Protein AF-A0A9E8ATL9-F1 (afdb_monomer_lite)

Foldseek 3Di:
DVLVVLVVVLVVLLVQLCVLLCLCVPPDDPQPLSSLLSNLLSLLSVQLSVQLVVVCVVVVPPPCSLLACLVSLLVSLLVSLVVQLCCLCPVQNPPRRHLSNSVNSLNSSLVNSLVSSVVSCPPDDPVVSVVSNCVSNVSSVVSSVVSNVVNVVD

pLDDT: mean 70.89, std 10.45, range [42.88, 86.19]

Radius of gyration: 16.03 Å; chains: 1; bounding box: 47×29×42 Å

Secondary structure (DSSP, 8-state):
-HHHHHHHHHHHHHHHHHHHHHHHHHH--TT-HHHHHHHHHHHHHHHHHHHHHHHHHHHT-TTGGGGS-HHHHHHHHHHHHHHHHHHIIIII-TTT--HHHHHHHHHHHHHHHHHHHHHH-TTS-HHHHHHHHHHHHHHHHHHHHHHHHHHHH-

Structure (mmCIF, N/CA/C/O backbone):
data_AF-A0A9E8ATL9-F1
#
_entry.id   AF-A0A9E8ATL9-F1
#
loop_
_atom_site.group_PDB
_atom_site.id
_atom_site.type_symbol
_atom_site.label_atom_id
_atom_site.label_alt_id
_atom_site.label_comp_id
_atom_site.label_asym_id
_atom_site.label_entity_id
_atom_site.label_seq_id
_atom_site.pdbx_PDB_ins_code
_atom_site.Cartn_x
_atom_site.Cartn_y
_atom_site.Cartn_z
_atom_site.occupancy
_atom_site.B_iso_or_equiv
_atom_site.auth_seq_id
_atom_site.auth_comp_id
_atom_site.auth_asym_id
_atom_site.auth_atom_id
_atom_site.pdbx_PDB_model_num
ATOM 1 N N . MET A 1 1 ? -25.413 -10.626 12.886 1.00 44.03 1 MET A N 1
ATOM 2 C CA . MET A 1 1 ? -25.660 -9.828 11.657 1.00 44.03 1 MET A CA 1
ATOM 3 C C . MET A 1 1 ? -24.461 -8.954 11.283 1.00 44.03 1 MET A C 1
ATOM 5 O O . MET A 1 1 ? -24.087 -8.972 10.119 1.00 44.03 1 MET A O 1
ATOM 9 N N . CYS A 1 2 ? -23.816 -8.264 12.237 1.00 44.78 2 CYS A N 1
ATOM 10 C CA . CYS A 1 2 ? -22.590 -7.482 11.987 1.00 44.78 2 CYS A CA 1
ATOM 11 C C . CYS A 1 2 ? -21.411 -8.333 11.476 1.00 44.78 2 CYS A C 1
ATOM 13 O O . CYS A 1 2 ? -20.817 -7.986 10.465 1.00 44.78 2 CYS A O 1
ATOM 15 N N . GLU A 1 3 ? -21.161 -9.505 12.069 1.00 44.75 3 GLU A N 1
ATOM 16 C CA . GLU A 1 3 ? -20.046 -10.383 11.659 1.00 44.75 3 GLU A CA 1
ATOM 17 C C . GLU A 1 3 ? -20.154 -10.865 10.201 1.00 44.75 3 GLU A C 1
ATOM 19 O O . GLU A 1 3 ? -19.166 -10.957 9.481 1.00 44.75 3 GLU A O 1
ATOM 24 N N . PHE A 1 4 ? -21.378 -11.110 9.725 1.00 42.88 4 PHE A N 1
ATOM 25 C CA . PHE A 1 4 ? -21.636 -11.551 8.350 1.00 42.88 4 PHE A CA 1
ATOM 26 C C . PHE A 1 4 ? -21.375 -10.439 7.319 1.00 42.88 4 PHE A C 1
ATOM 28 O O . PHE A 1 4 ? -21.018 -10.717 6.174 1.00 42.88 4 PHE A O 1
ATOM 35 N N . LEU A 1 5 ? -21.562 -9.176 7.716 1.00 51.31 5 LEU A N 1
ATOM 36 C CA . LEU A 1 5 ? -21.250 -8.006 6.892 1.00 51.31 5 LEU A CA 1
ATOM 37 C C . LEU A 1 5 ? -19.738 -7.757 6.833 1.00 51.31 5 LEU A C 1
ATOM 39 O O . LEU A 1 5 ? -19.230 -7.411 5.767 1.00 51.31 5 LEU A O 1
ATOM 43 N N . ASP A 1 6 ? -19.023 -7.994 7.932 1.00 59.06 6 ASP A N 1
ATOM 44 C CA . ASP A 1 6 ? -17.567 -7.838 7.997 1.00 59.06 6 ASP A CA 1
ATOM 45 C C . ASP A 1 6 ? -16.837 -8.888 7.143 1.00 59.06 6 ASP A C 1
ATOM 47 O O . ASP A 1 6 ? -15.929 -8.543 6.387 1.00 59.06 6 ASP A O 1
ATOM 51 N N . VAL A 1 7 ? -17.301 -10.144 7.142 1.00 57.75 7 VAL A N 1
ATOM 52 C CA . VAL A 1 7 ? -16.749 -11.202 6.271 1.00 57.75 7 VAL A CA 1
ATOM 53 C C . VAL A 1 7 ? -16.978 -10.896 4.786 1.00 57.75 7 VAL A C 1
ATOM 55 O O . VAL A 1 7 ? -16.068 -11.050 3.975 1.00 57.75 7 VAL A O 1
ATOM 58 N N . ARG A 1 8 ? -18.166 -10.407 4.400 1.00 61.50 8 ARG A N 1
ATOM 59 C CA . ARG A 1 8 ? -18.450 -10.023 3.001 1.00 61.50 8 ARG A CA 1
ATOM 60 C C . ARG A 1 8 ? -17.572 -8.868 2.526 1.00 61.50 8 ARG A C 1
ATOM 62 O O . ARG A 1 8 ? -17.129 -8.877 1.381 1.00 61.50 8 ARG A O 1
ATOM 69 N N . ARG A 1 9 ? -17.306 -7.893 3.400 1.00 63.88 9 ARG A N 1
ATOM 70 C CA . ARG A 1 9 ? -16.382 -6.785 3.122 1.00 63.88 9 ARG A CA 1
ATOM 71 C C . ARG A 1 9 ? -14.955 -7.287 2.945 1.00 63.88 9 ARG A C 1
ATOM 73 O O . ARG A 1 9 ? -14.314 -6.893 1.980 1.00 63.88 9 ARG A O 1
ATOM 80 N N . LEU A 1 10 ? -14.498 -8.197 3.806 1.00 63.41 10 LEU A N 1
ATOM 81 C CA . LEU A 1 10 ? -13.181 -8.823 3.682 1.00 63.41 10 LEU A CA 1
ATOM 82 C C . LEU A 1 10 ? -13.026 -9.547 2.338 1.00 63.41 10 LEU A C 1
ATOM 84 O O . LEU A 1 10 ? -12.043 -9.332 1.639 1.00 63.41 10 LEU A O 1
ATOM 88 N N . VAL A 1 11 ? -14.015 -10.358 1.948 1.00 66.81 11 VAL A N 1
ATOM 89 C CA . VAL A 1 11 ? -14.001 -11.088 0.669 1.00 66.81 11 VAL A CA 1
ATOM 90 C C . VAL A 1 11 ? -14.003 -10.124 -0.517 1.00 66.81 11 VAL A C 1
ATOM 92 O O . VAL A 1 11 ? -13.209 -10.299 -1.435 1.00 66.81 11 VAL A O 1
ATOM 95 N N . ALA A 1 12 ? -14.841 -9.085 -0.498 1.00 64.94 12 ALA A N 1
ATOM 96 C CA . ALA A 1 12 ? -14.873 -8.081 -1.561 1.00 64.94 12 ALA A CA 1
ATOM 97 C C . ALA A 1 12 ? -13.535 -7.338 -1.692 1.00 64.94 12 ALA A C 1
ATOM 99 O O . ALA A 1 12 ? -13.052 -7.149 -2.807 1.00 64.94 12 ALA A O 1
ATOM 100 N N . VAL A 1 13 ? -12.911 -6.977 -0.564 1.00 66.38 13 VAL A N 1
ATOM 101 C CA . VAL A 1 13 ? -11.570 -6.383 -0.539 1.00 66.38 13 VAL A CA 1
ATOM 102 C C . VAL A 1 13 ? -10.551 -7.351 -1.126 1.00 66.38 13 VAL A C 1
ATOM 104 O O . VAL A 1 13 ? -9.786 -6.943 -1.985 1.00 66.38 13 VAL A O 1
ATOM 107 N N . PHE A 1 14 ? -10.572 -8.629 -0.747 1.00 67.19 14 PHE A N 1
ATOM 108 C CA . PHE A 1 14 ? -9.629 -9.625 -1.259 1.00 67.19 14 PHE A CA 1
ATOM 109 C C . PHE A 1 14 ? -9.778 -9.861 -2.768 1.00 67.19 14 PHE A C 1
ATOM 111 O O . PHE A 1 14 ? -8.783 -9.989 -3.478 1.00 67.19 14 PHE A O 1
ATOM 118 N N . VAL A 1 15 ? -11.014 -9.881 -3.273 1.00 69.56 15 VAL A N 1
ATOM 119 C CA . VAL A 1 15 ? -11.306 -10.006 -4.708 1.00 69.56 15 VAL A CA 1
ATOM 120 C C . VAL A 1 15 ? -10.818 -8.772 -5.465 1.00 69.56 15 VAL A C 1
ATOM 122 O O . VAL A 1 15 ? -10.080 -8.920 -6.433 1.00 69.56 15 VAL A O 1
ATOM 125 N N . LEU A 1 16 ? -11.155 -7.563 -5.002 1.00 66.62 16 LEU A N 1
ATOM 126 C CA . LEU A 1 16 ? -10.660 -6.311 -5.591 1.00 66.62 16 LEU A CA 1
ATOM 127 C C . LEU A 1 16 ? -9.131 -6.243 -5.566 1.00 66.62 16 LEU A C 1
ATOM 129 O O . LEU A 1 16 ? -8.513 -5.834 -6.544 1.00 66.62 16 LEU A O 1
ATOM 133 N N . ALA A 1 17 ? -8.529 -6.699 -4.472 1.00 68.00 17 ALA A N 1
ATOM 134 C CA . ALA A 1 17 ? -7.091 -6.732 -4.286 1.00 68.00 17 ALA A CA 1
ATOM 135 C C . ALA A 1 17 ? -6.404 -7.701 -5.257 1.00 68.00 17 ALA A C 1
ATOM 137 O O . ALA A 1 17 ? -5.400 -7.352 -5.870 1.00 68.00 17 ALA A O 1
ATOM 138 N N . SER A 1 18 ? -6.989 -8.885 -5.451 1.00 66.69 18 SER A N 1
ATOM 139 C CA . SER A 1 18 ? -6.495 -9.903 -6.386 1.00 66.69 18 SER A CA 1
ATOM 140 C C . SER A 1 18 ? -6.658 -9.469 -7.843 1.00 66.69 18 SER A C 1
ATOM 142 O O . SER A 1 18 ? -5.770 -9.710 -8.653 1.00 66.69 18 SER A O 1
ATOM 144 N N . VAL A 1 19 ? -7.765 -8.797 -8.178 1.00 69.69 19 VAL A N 1
ATOM 145 C CA . VAL A 1 19 ? -7.997 -8.231 -9.516 1.00 69.69 19 VAL A CA 1
ATOM 146 C C . VAL A 1 19 ? -7.024 -7.084 -9.794 1.00 69.69 19 VAL A C 1
ATOM 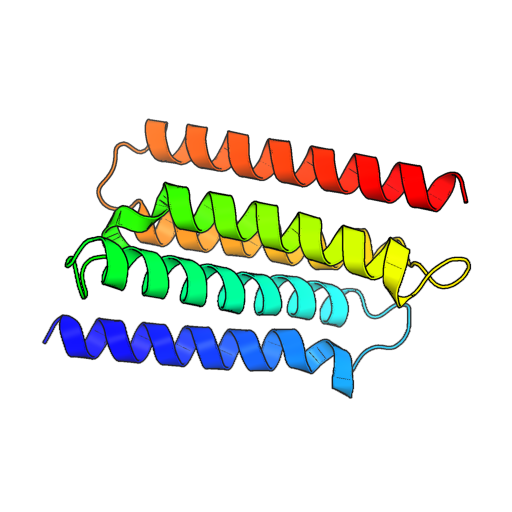148 O O . VAL A 1 19 ? -6.420 -7.056 -10.861 1.00 69.69 19 VAL A O 1
ATOM 151 N N . GLY A 1 20 ? -6.825 -6.176 -8.834 1.00 64.25 20 GLY A N 1
ATOM 152 C CA . GLY A 1 20 ? -5.872 -5.073 -8.956 1.00 64.25 20 GLY A CA 1
ATOM 153 C C . GLY A 1 20 ? -4.432 -5.565 -9.103 1.00 64.25 20 GLY A C 1
ATOM 154 O O . GLY A 1 20 ? -3.762 -5.206 -10.064 1.00 64.25 20 GLY A O 1
ATOM 155 N N . ALA A 1 21 ? -3.985 -6.466 -8.222 1.00 62.84 21 ALA A N 1
ATOM 156 C CA . ALA A 1 21 ? -2.660 -7.084 -8.310 1.00 62.84 21 ALA A CA 1
ATOM 157 C C . ALA A 1 21 ? -2.484 -7.908 -9.601 1.00 62.84 21 ALA A C 1
ATOM 159 O O . ALA A 1 21 ? -1.421 -7.892 -10.216 1.00 62.84 21 ALA A O 1
ATOM 160 N N . GLY A 1 22 ? -3.539 -8.599 -10.042 1.00 62.88 22 GLY A N 1
ATOM 161 C CA . GLY A 1 22 ? -3.551 -9.382 -11.276 1.00 62.88 22 GLY A CA 1
ATOM 162 C C . GLY A 1 22 ? -3.540 -8.541 -12.555 1.00 62.88 22 GLY A C 1
ATOM 163 O O . GLY A 1 22 ? -3.096 -9.042 -13.586 1.00 62.88 22 GLY A O 1
ATOM 164 N N . ALA A 1 23 ? -3.960 -7.271 -12.511 1.00 62.69 23 ALA A N 1
ATOM 165 C CA . ALA A 1 23 ? -3.945 -6.377 -13.673 1.00 62.69 23 ALA A CA 1
ATOM 166 C C . ALA A 1 23 ? -2.533 -6.228 -14.270 1.00 62.69 23 ALA A C 1
ATOM 168 O O . ALA A 1 23 ? -2.382 -6.152 -15.488 1.00 62.69 23 ALA A O 1
ATOM 169 N N . TYR A 1 24 ? -1.496 -6.299 -13.430 1.00 61.69 24 TYR A N 1
ATOM 170 C CA . TYR A 1 24 ? -0.101 -6.295 -13.869 1.00 61.69 24 TYR A CA 1
ATOM 171 C C . TYR A 1 24 ? 0.264 -7.514 -14.733 1.00 61.69 24 TYR A C 1
ATOM 173 O O . TYR A 1 24 ? 0.974 -7.376 -15.727 1.00 61.69 24 TYR A O 1
ATOM 181 N N . LEU A 1 25 ? -0.255 -8.702 -14.400 1.00 62.88 25 LEU A N 1
ATOM 182 C CA . LEU A 1 25 ? 0.095 -9.963 -15.069 1.00 62.88 25 LEU A CA 1
ATOM 183 C C . LEU A 1 25 ? -0.532 -10.108 -16.462 1.00 62.88 25 LEU A C 1
ATOM 185 O O . LEU A 1 25 ? 0.002 -10.836 -17.294 1.00 62.88 25 LEU A O 1
ATOM 189 N N . PHE A 1 26 ? -1.664 -9.443 -16.710 1.00 59.69 26 PHE A N 1
ATOM 190 C CA . PHE A 1 26 ? -2.439 -9.609 -17.946 1.00 59.69 26 PHE A CA 1
ATOM 191 C C . PHE A 1 26 ? -2.519 -8.345 -18.812 1.00 59.69 26 PHE A C 1
ATOM 193 O O . PHE A 1 26 ? -2.968 -8.440 -19.953 1.00 59.69 26 PHE A O 1
ATOM 200 N N . GLY A 1 27 ? -2.102 -7.182 -18.295 1.00 53.41 27 GLY A N 1
ATOM 201 C CA . GLY A 1 27 ? -2.231 -5.892 -18.982 1.00 53.41 27 GLY A CA 1
ATOM 202 C C . GLY A 1 27 ? -0.961 -5.043 -19.072 1.00 53.41 27 GLY A C 1
ATOM 203 O O . GLY A 1 27 ? -0.978 -4.054 -19.799 1.00 53.41 27 GLY A O 1
ATOM 204 N N . SER A 1 28 ? 0.141 -5.383 -1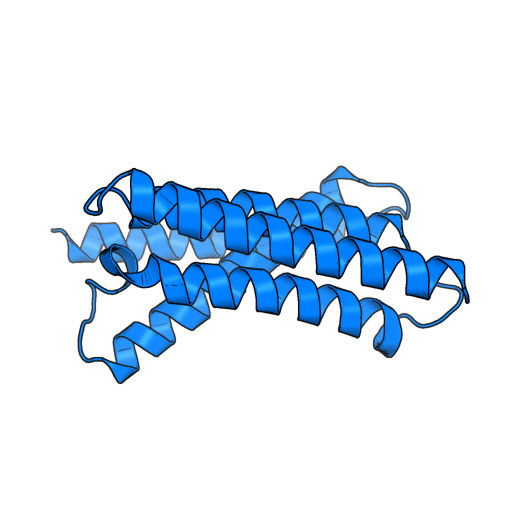8.389 1.00 52.94 28 SER A N 1
ATOM 205 C CA . SER A 1 28 ? 1.291 -4.469 -18.336 1.00 52.94 28 SER A CA 1
ATOM 206 C C . SER A 1 28 ? 2.118 -4.481 -19.631 1.00 52.94 28 SER A C 1
ATOM 208 O O . SER A 1 28 ? 2.967 -5.332 -19.892 1.00 52.94 28 SER A O 1
ATOM 210 N N . VAL A 1 29 ? 1.874 -3.477 -20.470 1.00 62.97 29 VAL A N 1
ATOM 211 C CA . VAL A 1 29 ? 2.926 -2.900 -21.312 1.00 62.97 29 VAL A CA 1
ATOM 212 C C . VAL A 1 29 ? 3.670 -1.889 -20.440 1.00 62.97 29 VAL A C 1
ATOM 214 O O . VAL A 1 29 ? 3.055 -1.262 -19.586 1.00 62.97 29 VAL A O 1
ATOM 217 N N . ARG A 1 30 ? 4.967 -1.680 -20.687 1.00 58.25 30 ARG A N 1
ATOM 218 C CA . ARG A 1 30 ? 5.881 -0.796 -19.927 1.00 58.25 30 ARG A CA 1
ATOM 219 C C . ARG A 1 30 ? 5.396 0.654 -19.675 1.00 58.25 30 ARG A C 1
ATOM 221 O O . ARG A 1 30 ? 6.046 1.397 -18.963 1.00 58.25 30 ARG A O 1
ATOM 228 N N . PHE A 1 31 ? 4.289 1.081 -20.286 1.00 59.03 31 PHE A N 1
ATOM 229 C CA . PHE A 1 31 ? 3.696 2.417 -20.135 1.00 59.03 31 PHE A CA 1
ATOM 230 C C . PHE A 1 31 ? 2.214 2.382 -19.730 1.00 59.03 31 PHE A C 1
ATOM 232 O O . PHE A 1 31 ? 1.512 3.384 -19.877 1.00 59.03 31 PHE A O 1
ATOM 239 N N . ASP A 1 32 ? 1.697 1.249 -19.248 1.00 72.25 32 ASP A N 1
ATOM 240 C CA . ASP A 1 32 ? 0.311 1.170 -18.788 1.00 72.25 32 ASP A CA 1
ATOM 241 C C . ASP A 1 32 ? 0.179 1.675 -17.345 1.00 72.25 32 ASP A C 1
ATOM 243 O O . ASP A 1 32 ? 0.057 0.921 -16.377 1.00 72.25 32 ASP A O 1
ATOM 247 N N . TYR A 1 33 ? 0.165 3.002 -17.218 1.00 77.62 33 TYR A N 1
ATOM 248 C CA . TYR A 1 33 ? -0.028 3.741 -15.969 1.00 77.62 33 TYR A CA 1
ATOM 249 C C . TYR A 1 33 ? -1.202 3.225 -15.124 1.00 77.62 33 TYR A C 1
ATOM 251 O O . TYR A 1 33 ? -1.145 3.245 -13.892 1.00 77.62 33 TYR A O 1
ATOM 259 N N . SER A 1 34 ? -2.270 2.761 -15.780 1.00 78.25 34 SER A N 1
ATOM 260 C CA . SER A 1 34 ? -3.474 2.281 -15.108 1.00 78.25 34 SER A CA 1
ATOM 261 C C . SER A 1 34 ? -3.272 0.897 -14.493 1.00 78.25 34 SER A C 1
ATOM 263 O O . SER A 1 34 ? -3.694 0.669 -13.357 1.00 78.25 34 SER A O 1
ATOM 265 N N . ALA A 1 35 ? -2.556 0.007 -15.183 1.00 77.31 35 ALA A N 1
ATOM 266 C CA . ALA A 1 35 ? -2.209 -1.313 -14.672 1.00 77.31 35 ALA A CA 1
ATOM 267 C C . ALA A 1 35 ? -1.266 -1.217 -13.463 1.00 77.31 3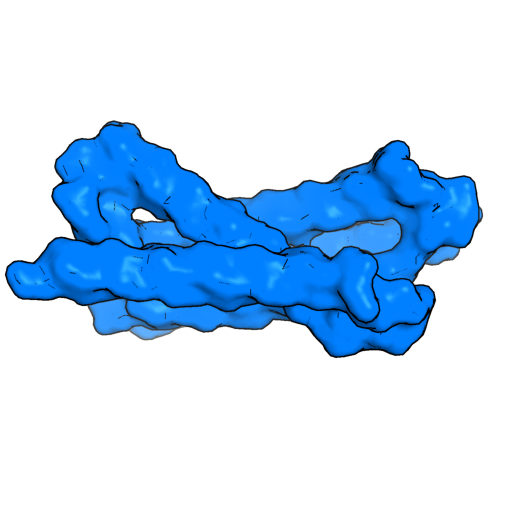5 ALA A C 1
ATOM 269 O O . ALA A 1 35 ? -1.529 -1.853 -12.443 1.00 77.31 35 ALA A O 1
ATOM 270 N N . HIS A 1 36 ? -0.230 -0.370 -13.522 1.00 80.06 36 HIS A N 1
ATOM 271 C CA . HIS A 1 36 ? 0.687 -0.158 -12.390 1.00 80.06 36 HIS A CA 1
ATOM 272 C C . HIS A 1 36 ? -0.033 0.472 -11.187 1.00 80.06 36 HIS A C 1
ATOM 274 O O . HIS A 1 36 ? 0.161 0.050 -10.046 1.00 80.06 36 HIS A O 1
ATOM 280 N N . PHE A 1 37 ? -0.940 1.424 -11.427 1.00 83.31 37 PHE A N 1
ATOM 281 C CA . PHE A 1 37 ? -1.776 1.998 -10.373 1.00 83.31 37 PHE A CA 1
ATOM 282 C C . PHE A 1 37 ? -2.657 0.950 -9.684 1.00 83.31 37 PHE A C 1
ATOM 284 O O . PHE A 1 37 ? -2.681 0.860 -8.453 1.00 83.31 37 PHE A O 1
ATOM 291 N N . LEU A 1 38 ? -3.366 0.135 -10.472 1.00 81.88 38 LEU A N 1
ATOM 292 C CA . LEU A 1 38 ? -4.233 -0.928 -9.962 1.00 81.88 38 LEU A CA 1
ATOM 293 C C . LEU A 1 38 ? -3.442 -2.017 -9.234 1.00 81.88 38 LEU A C 1
ATOM 295 O O . LEU A 1 38 ? -3.927 -2.539 -8.229 1.00 81.88 38 LEU A O 1
ATOM 299 N N . ALA A 1 39 ? -2.224 -2.314 -9.687 1.00 81.00 39 ALA A N 1
ATOM 300 C CA . ALA A 1 39 ? -1.327 -3.258 -9.034 1.00 81.00 39 ALA A CA 1
ATOM 301 C C . ALA A 1 39 ? -0.918 -2.774 -7.639 1.00 81.00 39 ALA A C 1
ATOM 303 O O . ALA A 1 39 ? -1.057 -3.516 -6.666 1.00 81.00 39 ALA A O 1
ATOM 304 N N . GLY A 1 40 ? -0.507 -1.509 -7.520 1.00 83.62 40 GLY A N 1
ATOM 305 C CA . GLY A 1 40 ? -0.187 -0.898 -6.230 1.00 83.62 40 GLY A CA 1
ATOM 306 C C . GLY A 1 40 ? -1.388 -0.823 -5.289 1.00 83.62 40 GLY A C 1
ATOM 307 O O . GLY A 1 40 ? -1.311 -1.249 -4.136 1.00 83.62 40 GLY A O 1
ATOM 308 N N . ALA A 1 41 ? -2.534 -0.369 -5.804 1.00 81.62 41 ALA A N 1
ATOM 309 C CA . ALA A 1 41 ? -3.805 -0.346 -5.082 1.00 81.62 41 ALA A CA 1
ATOM 310 C C . ALA A 1 41 ? -4.199 -1.742 -4.565 1.00 81.62 41 ALA A C 1
ATOM 312 O O . ALA A 1 41 ? -4.548 -1.909 -3.394 1.00 81.62 41 ALA A O 1
ATOM 313 N N . GLY A 1 42 ? -4.110 -2.756 -5.428 1.00 80.06 42 GLY A N 1
ATOM 314 C CA . GLY A 1 42 ? -4.448 -4.133 -5.097 1.00 80.06 42 GLY A CA 1
ATOM 315 C C . GLY A 1 42 ? -3.497 -4.734 -4.065 1.00 80.06 42 GLY A C 1
ATOM 316 O O . GLY A 1 42 ? -3.952 -5.227 -3.034 1.00 80.06 42 GLY A O 1
ATOM 317 N N . GLY A 1 43 ? -2.184 -4.620 -4.280 1.00 80.69 43 GLY A N 1
ATOM 318 C CA . GLY A 1 43 ? -1.166 -5.093 -3.337 1.00 80.69 43 GLY A CA 1
ATOM 319 C C . GLY A 1 43 ? -1.324 -4.478 -1.944 1.00 80.69 43 GLY A C 1
ATOM 320 O O . GLY A 1 43 ? -1.272 -5.185 -0.935 1.00 80.69 43 GLY A O 1
ATOM 321 N N . THR A 1 44 ? -1.638 -3.182 -1.876 1.00 84.44 44 THR A N 1
ATOM 322 C CA . THR A 1 44 ? -1.899 -2.496 -0.604 1.00 84.44 44 THR A CA 1
ATOM 323 C C . THR A 1 44 ? -3.151 -3.015 0.103 1.00 84.44 44 THR A C 1
ATOM 325 O O . THR A 1 44 ? -3.112 -3.221 1.316 1.00 84.44 44 THR A O 1
ATOM 328 N N . LEU A 1 45 ? -4.242 -3.313 -0.613 1.00 80.94 45 LEU A N 1
ATOM 329 C CA . LEU A 1 45 ? -5.432 -3.931 -0.007 1.00 80.94 45 LEU A CA 1
ATOM 330 C C . LEU A 1 45 ? -5.150 -5.316 0.576 1.00 80.94 45 LEU A C 1
ATOM 332 O O . LEU A 1 45 ? -5.676 -5.634 1.649 1.00 80.94 45 LEU A O 1
ATOM 336 N N . ILE A 1 46 ? -4.325 -6.132 -0.095 1.00 80.25 46 ILE A N 1
ATOM 337 C CA . ILE A 1 46 ? -3.892 -7.436 0.435 1.00 80.25 46 ILE A CA 1
ATOM 338 C C . ILE A 1 46 ? -3.175 -7.216 1.767 1.00 80.25 46 ILE A C 1
ATOM 340 O O . ILE A 1 46 ? -3.517 -7.847 2.770 1.00 80.25 46 ILE A O 1
ATOM 344 N N . LEU A 1 47 ? -2.218 -6.285 1.796 1.00 81.88 47 LEU A N 1
ATOM 345 C CA . LEU A 1 47 ? -1.386 -6.046 2.969 1.00 81.88 47 LEU A CA 1
ATOM 346 C C . LEU A 1 47 ? -2.183 -5.445 4.137 1.00 81.88 47 LEU A C 1
ATOM 348 O O . LEU A 1 47 ? -2.028 -5.890 5.272 1.00 81.88 47 LEU A O 1
ATOM 352 N N . ILE A 1 48 ? -3.099 -4.509 3.866 1.00 80.25 48 ILE A N 1
ATOM 353 C CA . ILE A 1 48 ? -4.038 -3.964 4.860 1.00 80.25 48 ILE A CA 1
ATOM 354 C C . ILE A 1 48 ? -4.929 -5.075 5.425 1.00 80.25 48 ILE A C 1
ATOM 356 O O . ILE A 1 48 ? -5.127 -5.154 6.639 1.00 80.25 48 ILE A O 1
ATOM 360 N N . SER A 1 49 ? -5.456 -5.953 4.568 1.00 75.19 49 SER A N 1
ATOM 361 C CA . SER A 1 49 ? -6.309 -7.067 4.999 1.00 75.19 49 SER A CA 1
ATOM 362 C C . SER A 1 49 ? -5.544 -8.036 5.896 1.00 75.19 49 SER A C 1
ATOM 364 O O . SER A 1 49 ? -6.032 -8.389 6.970 1.00 75.19 49 SER A O 1
ATOM 366 N N . ALA A 1 50 ? -4.326 -8.412 5.501 1.00 79.88 50 ALA A N 1
ATOM 367 C CA . ALA A 1 50 ? -3.456 -9.284 6.282 1.00 79.88 50 ALA A CA 1
ATOM 368 C C . ALA A 1 50 ? -3.071 -8.653 7.631 1.00 79.88 50 ALA A C 1
ATOM 370 O O . ALA A 1 50 ? -3.189 -9.305 8.670 1.00 79.88 50 ALA A O 1
ATOM 371 N N . ALA A 1 51 ? -2.681 -7.374 7.637 1.00 80.31 51 ALA A N 1
ATOM 372 C CA . ALA A 1 51 ? -2.321 -6.644 8.850 1.00 80.31 51 ALA A CA 1
ATOM 373 C C . ALA A 1 51 ? -3.499 -6.547 9.829 1.00 80.31 51 ALA A C 1
ATOM 375 O O . ALA A 1 51 ? -3.338 -6.796 11.024 1.00 80.31 51 ALA A O 1
ATOM 376 N N . ASN A 1 52 ? -4.700 -6.256 9.327 1.00 75.56 52 ASN A N 1
ATOM 377 C CA . ASN A 1 52 ? -5.905 -6.184 10.152 1.00 75.56 52 ASN A CA 1
ATOM 378 C C . ASN A 1 52 ? -6.321 -7.557 10.683 1.00 75.56 52 ASN A C 1
ATOM 380 O O . ASN A 1 52 ? -6.712 -7.663 11.846 1.00 75.56 52 ASN A O 1
ATOM 384 N N . MET A 1 53 ? -6.185 -8.614 9.877 1.00 72.94 53 MET A N 1
ATOM 385 C CA . MET A 1 53 ? -6.445 -9.986 10.311 1.00 72.94 53 MET A CA 1
ATOM 386 C C . MET A 1 53 ? -5.484 -10.405 11.431 1.00 72.94 53 MET A C 1
ATOM 388 O O . MET A 1 53 ? -5.926 -10.901 12.469 1.00 72.94 53 MET A O 1
ATOM 392 N N . LEU A 1 54 ? -4.187 -10.135 11.258 1.00 78.62 54 LEU A N 1
ATOM 393 C CA . LEU A 1 54 ? -3.153 -10.411 12.254 1.00 78.62 54 LEU A CA 1
ATOM 394 C C . LEU A 1 54 ? -3.389 -9.619 13.546 1.00 78.62 54 LEU A C 1
ATOM 396 O O . LEU A 1 54 ? -3.391 -10.197 14.630 1.00 78.62 54 LEU A O 1
ATOM 400 N N . TRP A 1 55 ? -3.658 -8.316 13.443 1.00 73.88 55 TRP A N 1
ATOM 401 C CA . TRP A 1 55 ? -3.979 -7.473 14.596 1.00 73.88 55 TRP A CA 1
ATOM 402 C C . TRP A 1 55 ? -5.197 -7.991 15.366 1.00 73.88 55 TRP A C 1
ATOM 404 O O . TRP A 1 55 ? -5.200 -8.042 16.597 1.00 73.88 55 TRP A O 1
ATOM 414 N N . SER A 1 56 ? -6.233 -8.410 14.642 1.00 68.75 56 SER A N 1
ATOM 415 C CA . SER A 1 56 ? -7.448 -8.971 15.222 1.00 68.75 56 SER A CA 1
ATOM 416 C C . SER A 1 56 ? -7.166 -10.261 15.999 1.00 68.75 56 SER A C 1
ATOM 418 O O . SER A 1 56 ? -7.663 -10.417 17.116 1.00 68.75 56 SER A O 1
ATOM 420 N N . LEU A 1 57 ? -6.342 -11.158 15.439 1.00 72.88 57 LEU A N 1
ATOM 421 C CA . LEU A 1 57 ? -5.914 -12.400 16.097 1.00 72.88 57 LEU A CA 1
ATOM 422 C C . LEU A 1 57 ? -5.112 -12.112 17.372 1.00 72.88 57 LEU A C 1
ATOM 424 O O . LEU A 1 57 ? -5.397 -12.687 18.416 1.00 72.88 57 LEU A O 1
ATOM 428 N N . LEU A 1 58 ? -4.153 -11.185 17.307 1.00 77.62 58 LEU A N 1
ATOM 429 C CA . LEU A 1 58 ? -3.280 -10.853 18.438 1.00 77.62 58 LEU A CA 1
ATOM 430 C C . LEU A 1 58 ? -4.000 -10.104 19.566 1.00 77.62 58 LEU A C 1
ATOM 432 O O . LEU A 1 58 ? -3.596 -10.190 20.722 1.00 77.62 58 LEU A O 1
ATOM 436 N N . SER A 1 59 ? -5.060 -9.359 19.248 1.00 71.06 59 SER A N 1
ATOM 437 C CA . SER A 1 59 ? -5.796 -8.557 20.231 1.00 71.06 59 SER A CA 1
ATOM 438 C C . SER A 1 59 ? -7.018 -9.262 20.832 1.00 71.06 59 SER A C 1
ATOM 440 O O . SER A 1 59 ? -7.651 -8.684 21.715 1.00 71.06 59 SER A O 1
ATOM 442 N N . ASN A 1 60 ? -7.374 -10.476 20.380 1.00 68.94 60 ASN A N 1
ATOM 443 C CA . ASN A 1 60 ? -8.643 -11.152 20.707 1.00 68.94 60 ASN A CA 1
ATOM 444 C C . ASN A 1 60 ? -9.889 -10.278 20.437 1.00 68.94 60 ASN A C 1
ATOM 446 O O . ASN A 1 60 ? -10.937 -10.457 21.054 1.00 68.94 60 ASN A O 1
ATOM 450 N N . ARG A 1 61 ? -9.794 -9.311 19.512 1.00 60.88 61 ARG A N 1
ATOM 451 C CA . ARG A 1 61 ? -10.886 -8.380 19.162 1.00 60.88 61 ARG A CA 1
ATOM 452 C C . ARG A 1 61 ? -11.543 -8.706 17.824 1.00 60.88 61 ARG A C 1
ATOM 454 O O . ARG A 1 61 ? -12.076 -7.812 17.165 1.00 60.88 61 ARG A O 1
ATOM 461 N N . TRP A 1 62 ? -11.534 -9.976 17.431 1.00 58.34 62 TRP A N 1
ATOM 462 C CA . TRP A 1 62 ? -12.342 -10.441 16.305 1.00 58.34 62 TRP A CA 1
ATOM 463 C C . TRP A 1 62 ? -13.833 -10.198 16.586 1.00 58.34 62 TRP A C 1
ATOM 465 O O . TRP A 1 62 ? -14.280 -10.552 17.677 1.00 58.34 62 TRP A O 1
ATOM 475 N N . PRO A 1 63 ? -14.611 -9.587 15.664 1.00 54.22 63 PRO A N 1
ATOM 476 C CA . PRO A 1 63 ? -14.277 -9.056 14.330 1.00 54.22 63 PRO A CA 1
ATOM 477 C C . PRO A 1 63 ? -14.135 -7.517 14.276 1.00 54.22 63 PRO A C 1
ATOM 479 O O . PRO A 1 63 ? -13.991 -6.934 13.203 1.00 54.22 63 PRO A O 1
ATOM 482 N N . ALA A 1 64 ? -14.134 -6.829 15.422 1.00 54.56 64 ALA A N 1
ATOM 483 C CA . ALA A 1 64 ? -14.121 -5.366 15.521 1.00 54.56 64 ALA A CA 1
ATOM 484 C C . ALA A 1 64 ? -12.825 -4.686 15.023 1.00 54.56 64 ALA A C 1
ATOM 486 O O . ALA A 1 64 ? -12.733 -3.456 15.044 1.00 54.56 64 ALA A O 1
ATOM 487 N N . ALA A 1 65 ? -11.820 -5.448 14.578 1.00 54.62 65 ALA A N 1
ATOM 488 C CA . ALA A 1 65 ? -10.518 -4.929 14.169 1.00 54.62 65 ALA A CA 1
ATOM 489 C C . ALA A 1 65 ? -10.592 -3.893 13.038 1.00 54.62 65 ALA A C 1
ATOM 491 O O . ALA A 1 65 ? -9.880 -2.896 13.112 1.00 54.62 65 ALA A O 1
ATOM 492 N N . PHE A 1 66 ? -11.496 -4.045 12.065 1.00 52.91 66 PHE A N 1
ATOM 493 C CA . PHE A 1 66 ? -11.645 -3.076 10.967 1.00 52.91 66 PHE A CA 1
ATOM 494 C C . PHE A 1 66 ? -12.152 -1.697 11.415 1.00 52.91 66 PHE A C 1
ATOM 496 O O . PHE A 1 66 ? -11.890 -0.704 10.746 1.00 52.91 66 PHE A O 1
ATOM 503 N N . ALA A 1 67 ? -12.845 -1.604 12.553 1.00 53.47 67 ALA A N 1
ATOM 504 C CA . ALA A 1 67 ? -13.375 -0.336 13.062 1.00 53.47 67 ALA A CA 1
ATOM 505 C C . ALA A 1 67 ? -12.343 0.488 13.857 1.00 53.47 67 ALA A C 1
ATOM 507 O O . ALA A 1 67 ? -12.602 1.640 14.199 1.00 53.47 67 ALA A O 1
ATOM 508 N N . TYR A 1 68 ? -11.183 -0.094 14.185 1.00 56.88 68 TYR A N 1
ATOM 509 C CA . TYR A 1 68 ? -10.151 0.542 15.015 1.00 56.88 68 TYR A CA 1
ATOM 510 C C . TYR A 1 68 ? -8.735 0.402 14.434 1.00 56.88 68 TYR A C 1
ATOM 512 O O . TYR A 1 68 ? -7.754 0.681 15.124 1.00 56.88 68 TYR A O 1
ATOM 520 N N . SER A 1 69 ? -8.617 0.005 13.167 1.00 66.12 69 SER A N 1
ATOM 521 C CA . SER A 1 69 ? -7.355 -0.354 12.519 1.00 66.12 69 SER A CA 1
ATOM 522 C C . SER A 1 69 ? -6.636 0.785 11.795 1.00 66.12 69 SER A C 1
ATOM 524 O O . SER A 1 69 ? -5.683 0.520 11.067 1.00 66.12 69 SER A O 1
ATOM 526 N N . ALA A 1 70 ? -7.033 2.047 11.981 1.00 71.19 70 ALA A N 1
ATOM 527 C CA . ALA A 1 70 ? -6.394 3.183 11.303 1.00 71.19 70 ALA A CA 1
ATOM 528 C C . ALA A 1 70 ? -4.843 3.163 11.377 1.00 71.19 70 ALA A C 1
ATOM 530 O O . ALA A 1 70 ? -4.212 3.265 10.326 1.00 71.19 70 ALA A O 1
ATOM 531 N N . PRO A 1 71 ? -4.202 2.909 12.542 1.00 72.25 71 PRO A N 1
ATOM 532 C CA . PRO A 1 71 ? -2.740 2.815 12.610 1.00 72.25 71 PRO A CA 1
ATOM 533 C C . PRO A 1 71 ? -2.163 1.608 11.856 1.00 72.25 71 PRO A C 1
ATOM 535 O O . PRO A 1 71 ? -1.138 1.730 11.194 1.00 72.25 71 PRO A O 1
ATOM 538 N N . ALA A 1 72 ? -2.822 0.447 11.932 1.00 75.62 72 ALA A N 1
ATOM 539 C CA . ALA A 1 72 ? -2.389 -0.764 11.231 1.00 75.62 72 ALA A CA 1
ATOM 540 C C . ALA A 1 72 ? -2.526 -0.613 9.707 1.00 75.62 72 ALA A C 1
ATOM 542 O O . ALA A 1 72 ? -1.672 -1.068 8.956 1.00 75.62 72 ALA A O 1
ATOM 543 N N . THR A 1 73 ? -3.567 0.091 9.264 1.00 79.81 73 THR A N 1
ATOM 544 C CA . THR A 1 73 ? -3.834 0.405 7.856 1.00 79.81 73 THR A CA 1
ATOM 545 C C . THR A 1 73 ? -2.793 1.381 7.308 1.00 79.81 73 THR A C 1
ATOM 547 O O . THR A 1 73 ? -2.233 1.135 6.242 1.00 79.81 73 THR A O 1
ATOM 550 N N . ALA A 1 74 ? -2.463 2.438 8.058 1.00 79.44 74 ALA A N 1
ATOM 551 C CA . ALA A 1 74 ? -1.386 3.363 7.705 1.00 79.44 74 ALA A CA 1
ATOM 552 C C . ALA A 1 74 ? -0.024 2.649 7.628 1.00 79.44 74 ALA A C 1
ATOM 554 O O . ALA A 1 74 ? 0.695 2.787 6.639 1.00 79.44 74 ALA A O 1
ATOM 555 N N . ALA A 1 75 ? 0.304 1.818 8.624 1.00 81.31 75 ALA A N 1
ATOM 556 C CA . ALA A 1 75 ? 1.542 1.041 8.635 1.00 81.31 75 ALA A CA 1
ATOM 557 C C . ALA A 1 75 ? 1.625 0.064 7.451 1.00 81.31 75 ALA A C 1
ATOM 559 O O . ALA A 1 75 ? 2.657 -0.007 6.788 1.00 81.31 75 ALA A O 1
ATOM 560 N N . ALA A 1 76 ? 0.535 -0.646 7.143 1.00 84.38 76 ALA A N 1
ATOM 561 C CA . ALA A 1 76 ? 0.463 -1.530 5.984 1.00 84.38 76 ALA A CA 1
ATOM 562 C C . ALA A 1 76 ? 0.597 -0.757 4.663 1.00 84.38 76 ALA A C 1
ATOM 564 O O . ALA A 1 76 ? 1.273 -1.220 3.754 1.00 84.38 76 ALA A O 1
ATOM 565 N N . THR A 1 77 ? 0.024 0.442 4.561 1.00 84.75 77 THR A N 1
ATOM 566 C CA . THR A 1 77 ? 0.163 1.293 3.367 1.00 84.75 77 THR A CA 1
ATOM 567 C C . THR A 1 77 ? 1.624 1.672 3.128 1.00 84.75 77 THR A C 1
ATOM 569 O O . THR A 1 77 ? 2.154 1.450 2.042 1.00 84.75 77 THR A O 1
ATOM 572 N N . LEU A 1 78 ? 2.309 2.171 4.161 1.00 84.31 78 LEU A N 1
ATOM 573 C CA . LEU A 1 78 ? 3.728 2.531 4.071 1.00 84.31 78 LEU A CA 1
ATOM 574 C C . LEU A 1 78 ? 4.613 1.312 3.790 1.00 84.31 78 LEU A C 1
ATOM 576 O O . LEU A 1 78 ? 5.529 1.390 2.973 1.00 84.31 78 LEU A O 1
ATOM 580 N N . ALA A 1 79 ? 4.315 0.172 4.417 1.00 84.56 79 ALA A N 1
ATOM 581 C CA . ALA A 1 79 ? 5.011 -1.076 4.140 1.00 84.56 79 ALA A CA 1
ATOM 582 C C . ALA A 1 79 ? 4.819 -1.514 2.682 1.00 84.56 79 ALA A C 1
ATOM 584 O O . ALA A 1 79 ? 5.785 -1.936 2.059 1.00 84.56 79 ALA A O 1
ATOM 585 N N . SER A 1 80 ? 3.618 -1.366 2.112 1.00 85.81 80 SER A N 1
ATOM 586 C CA . SER A 1 80 ? 3.360 -1.704 0.707 1.00 85.81 80 SER A CA 1
ATOM 587 C C . SER A 1 80 ? 4.195 -0.851 -0.247 1.00 85.81 80 SER A C 1
ATOM 589 O O . SER A 1 80 ? 4.763 -1.392 -1.192 1.00 85.81 80 SER A O 1
ATOM 591 N N . ILE A 1 81 ? 4.308 0.456 0.013 1.00 84.88 81 ILE A N 1
ATOM 592 C CA . ILE A 1 81 ? 5.162 1.364 -0.771 1.00 84.88 81 ILE A CA 1
ATOM 593 C C . ILE A 1 81 ? 6.628 0.933 -0.650 1.00 84.88 81 ILE A C 1
ATOM 595 O O . ILE A 1 81 ? 7.319 0.781 -1.653 1.00 84.88 81 ILE A O 1
ATOM 599 N N . GLY A 1 82 ? 7.099 0.676 0.574 1.00 83.50 82 GLY A N 1
ATOM 600 C CA . GLY A 1 82 ? 8.469 0.226 0.823 1.00 83.50 82 GLY A CA 1
ATOM 601 C C . GLY A 1 82 ? 8.800 -1.101 0.142 1.00 83.50 82 GLY A C 1
ATOM 602 O O . GLY A 1 82 ? 9.854 -1.219 -0.474 1.00 83.50 82 GLY A O 1
ATOM 603 N N . PHE A 1 83 ? 7.896 -2.082 0.201 1.00 82.75 83 PHE A N 1
ATOM 604 C CA . PHE A 1 83 ? 8.064 -3.361 -0.489 1.00 82.75 83 PHE A CA 1
ATOM 605 C C . PHE A 1 83 ? 8.097 -3.196 -2.008 1.00 82.75 83 PHE A C 1
ATOM 607 O O . PHE A 1 83 ? 8.955 -3.808 -2.637 1.00 82.75 83 PHE A O 1
ATOM 614 N N . GLY A 1 84 ? 7.224 -2.360 -2.583 1.00 81.19 84 GLY A N 1
ATOM 615 C CA . GLY A 1 84 ? 7.242 -2.057 -4.017 1.00 81.19 84 GLY A CA 1
ATOM 616 C C . GLY A 1 84 ? 8.575 -1.448 -4.456 1.00 81.19 84 GLY A C 1
ATOM 617 O O . GLY A 1 84 ? 9.201 -1.939 -5.390 1.00 81.19 84 GLY A O 1
ATOM 618 N N . LEU A 1 85 ? 9.076 -0.461 -3.705 1.00 80.38 85 LEU A N 1
ATOM 619 C CA . LEU A 1 85 ? 10.393 0.136 -3.946 1.00 80.38 85 LEU A CA 1
ATOM 620 C C . LEU A 1 85 ? 11.518 -0.902 -3.873 1.00 80.38 85 LEU A C 1
ATOM 622 O O . LEU A 1 85 ? 12.329 -1.002 -4.788 1.00 80.38 85 LEU A O 1
ATOM 626 N N . VAL A 1 86 ? 11.576 -1.696 -2.799 1.00 81.38 86 VAL A N 1
ATOM 627 C CA . VAL A 1 86 ? 12.615 -2.724 -2.635 1.00 81.38 86 VAL A CA 1
ATOM 628 C C . VAL A 1 86 ? 12.550 -3.756 -3.761 1.00 81.38 86 VAL A C 1
ATOM 630 O O . VAL A 1 86 ? 13.598 -4.151 -4.269 1.00 81.38 86 VAL A O 1
ATOM 633 N N . ALA A 1 87 ? 11.354 -4.182 -4.172 1.00 78.94 87 ALA A N 1
ATOM 634 C CA . ALA A 1 87 ? 11.181 -5.127 -5.269 1.00 78.94 87 ALA A CA 1
ATOM 635 C C . ALA A 1 87 ? 11.731 -4.571 -6.592 1.00 78.94 87 ALA A C 1
ATOM 637 O O . ALA A 1 87 ? 12.489 -5.270 -7.260 1.00 78.94 87 ALA A O 1
ATOM 638 N N . GLU A 1 88 ? 11.458 -3.305 -6.920 1.00 76.25 88 GLU A N 1
ATOM 639 C CA . GLU A 1 88 ? 12.030 -2.642 -8.103 1.00 76.25 88 GLU A CA 1
ATOM 640 C C . GLU A 1 88 ? 13.563 -2.632 -8.090 1.00 76.25 88 GLU A C 1
ATOM 642 O O . GLU A 1 88 ? 14.210 -3.056 -9.051 1.00 76.25 88 GLU A O 1
ATOM 647 N N . PHE A 1 89 ? 14.173 -2.252 -6.965 1.00 72.00 89 PHE A N 1
ATOM 648 C CA . PHE A 1 89 ? 15.635 -2.183 -6.873 1.00 72.00 89 PHE A CA 1
ATOM 649 C C . PHE A 1 89 ? 16.333 -3.546 -6.810 1.00 72.00 89 PHE A C 1
ATOM 651 O O . PHE A 1 89 ? 17.481 -3.653 -7.238 1.00 72.00 89 PHE A O 1
ATOM 658 N N . THR A 1 90 ? 15.688 -4.575 -6.254 1.00 75.31 90 THR A N 1
ATOM 659 C CA . THR A 1 90 ? 16.344 -5.869 -5.976 1.00 75.31 90 THR A CA 1
ATOM 660 C C . THR A 1 90 ? 15.975 -6.975 -6.954 1.00 75.31 90 THR A C 1
ATOM 662 O O . THR A 1 90 ? 16.836 -7.783 -7.293 1.00 75.31 90 THR A O 1
ATOM 665 N N . VAL A 1 91 ? 14.717 -7.032 -7.397 1.00 75.06 91 VAL A N 1
ATOM 666 C CA . VAL A 1 91 ? 14.204 -8.102 -8.265 1.00 75.06 91 VAL A CA 1
ATOM 667 C C . VAL A 1 91 ? 14.354 -7.724 -9.731 1.00 75.06 91 VAL A C 1
ATOM 669 O O . VAL A 1 91 ? 14.776 -8.559 -10.529 1.00 75.06 91 VAL A O 1
ATOM 672 N N . PHE A 1 92 ? 14.031 -6.479 -10.083 1.00 68.31 92 PHE A N 1
ATOM 673 C CA . PHE A 1 92 ? 14.061 -6.030 -11.473 1.00 68.31 92 PHE A CA 1
ATOM 674 C C . PHE A 1 92 ? 15.428 -5.459 -11.870 1.00 68.31 92 PHE A C 1
ATOM 676 O O . PHE A 1 92 ? 15.898 -5.779 -12.961 1.00 68.31 92 PHE A O 1
ATOM 683 N N . ALA A 1 93 ? 16.101 -4.741 -10.956 1.00 60.62 93 ALA A N 1
ATOM 684 C CA . ALA A 1 93 ? 17.461 -4.197 -11.089 1.00 60.62 93 ALA A CA 1
ATOM 685 C C . ALA A 1 93 ? 17.689 -3.322 -12.349 1.00 60.62 93 ALA A C 1
ATOM 687 O O . ALA A 1 93 ? 16.919 -3.298 -13.309 1.00 60.62 93 ALA A O 1
ATOM 688 N N . ALA A 1 94 ? 18.757 -2.524 -12.360 1.00 53.38 94 ALA A N 1
ATOM 689 C CA . ALA A 1 94 ? 19.066 -1.680 -13.516 1.00 53.38 94 ALA A CA 1
ATOM 690 C C . ALA A 1 94 ? 19.432 -2.526 -14.753 1.00 53.38 94 ALA A C 1
ATOM 692 O O . ALA A 1 94 ? 20.151 -3.519 -14.609 1.00 53.38 94 ALA A O 1
ATOM 693 N N . PRO A 1 95 ? 18.985 -2.151 -15.969 1.00 55.59 95 PRO A N 1
ATOM 694 C CA . PRO A 1 95 ? 18.314 -0.901 -16.354 1.00 55.59 95 PRO A CA 1
ATOM 695 C C . PRO A 1 95 ? 16.778 -1.035 -16.466 1.00 55.59 95 PRO A C 1
ATOM 697 O O . PRO A 1 95 ? 16.146 -0.336 -17.260 1.00 55.59 95 PRO A O 1
ATOM 700 N N . VAL A 1 96 ? 16.173 -2.006 -15.775 1.00 60.38 96 VAL A N 1
ATOM 701 C CA . VAL A 1 96 ? 14.752 -2.348 -15.950 1.00 60.38 96 VAL A CA 1
ATOM 702 C C . VAL A 1 96 ? 13.849 -1.627 -14.954 1.00 60.38 96 VAL A C 1
ATOM 704 O O . VAL A 1 96 ? 12.697 -1.394 -15.309 1.00 60.38 96 VAL A O 1
ATOM 707 N N . ALA A 1 97 ? 14.381 -1.236 -13.789 1.00 62.31 97 ALA A N 1
ATOM 708 C CA . ALA A 1 97 ? 13.656 -0.472 -12.773 1.00 62.31 97 ALA A CA 1
ATOM 709 C C . ALA A 1 97 ? 12.959 0.748 -13.394 1.00 62.31 97 ALA A C 1
ATOM 711 O O . ALA A 1 97 ? 13.613 1.639 -13.945 1.00 62.31 97 ALA A O 1
ATOM 712 N N . ASP A 1 98 ? 11.629 0.758 -13.324 1.00 73.25 98 ASP A N 1
ATOM 713 C CA . ASP A 1 98 ? 10.809 1.743 -14.017 1.00 73.25 98 ASP A CA 1
ATOM 714 C C . ASP A 1 98 ? 10.275 2.794 -13.041 1.00 73.25 98 ASP A C 1
ATOM 716 O O . ASP A 1 98 ? 9.615 2.509 -12.037 1.00 73.25 98 ASP A O 1
ATOM 720 N N . LEU A 1 99 ? 10.552 4.057 -13.355 1.00 74.50 99 LEU A N 1
ATOM 721 C CA . LEU A 1 99 ? 10.048 5.191 -12.592 1.00 74.50 99 LEU A CA 1
ATOM 722 C C . LEU A 1 99 ? 8.514 5.276 -12.694 1.00 74.50 99 LEU A C 1
ATOM 724 O O . LEU A 1 99 ? 7.859 5.746 -11.762 1.00 74.50 99 LEU A O 1
ATOM 728 N N . VAL A 1 100 ? 7.933 4.776 -13.791 1.00 77.12 100 VAL A N 1
ATOM 729 C CA . VAL A 1 100 ? 6.484 4.642 -13.968 1.00 77.12 100 VAL A CA 1
ATOM 730 C C . VAL A 1 100 ? 5.895 3.696 -12.924 1.00 77.12 100 VAL A C 1
ATOM 732 O O . VAL A 1 100 ? 4.928 4.088 -12.262 1.00 77.12 100 VAL A O 1
ATOM 735 N N . ASP A 1 101 ? 6.499 2.524 -12.718 1.00 78.00 101 ASP A N 1
ATOM 736 C CA . ASP A 1 101 ? 6.074 1.530 -11.728 1.00 78.00 101 ASP A CA 1
ATOM 737 C C . ASP A 1 101 ? 6.140 2.096 -10.316 1.00 78.00 101 ASP A C 1
ATOM 739 O O . ASP A 1 101 ? 5.131 2.102 -9.606 1.00 78.00 101 ASP A O 1
ATOM 743 N N . ILE A 1 102 ? 7.288 2.666 -9.940 1.00 79.88 102 ILE A N 1
ATOM 744 C CA . ILE A 1 102 ? 7.490 3.257 -8.613 1.00 79.88 102 ILE A CA 1
ATOM 745 C C . ILE A 1 102 ? 6.422 4.306 -8.314 1.00 79.88 102 ILE A C 1
ATOM 747 O O . ILE A 1 102 ? 5.803 4.279 -7.247 1.00 79.88 102 ILE A O 1
ATOM 751 N N . VAL A 1 103 ? 6.187 5.232 -9.244 1.00 81.25 103 VAL A N 1
ATOM 752 C CA . VAL A 1 103 ? 5.251 6.335 -9.022 1.00 81.25 103 VAL A CA 1
ATOM 753 C C . VAL A 1 103 ? 3.812 5.829 -8.983 1.00 81.25 103 VAL A C 1
ATOM 755 O O . VAL A 1 103 ? 3.084 6.153 -8.045 1.00 81.25 103 VAL A O 1
ATOM 758 N N . HIS A 1 104 ? 3.386 5.024 -9.958 1.00 82.88 104 HIS A N 1
ATOM 759 C CA . HIS A 1 104 ? 1.975 4.658 -10.098 1.00 82.88 104 HIS A CA 1
ATOM 760 C C . HIS A 1 104 ? 1.547 3.602 -9.084 1.00 82.88 104 HIS A C 1
ATOM 762 O O . HIS A 1 104 ? 0.472 3.744 -8.498 1.00 82.88 104 HIS A O 1
ATOM 768 N N . GLN A 1 105 ? 2.393 2.608 -8.793 1.00 84.62 105 GLN A N 1
ATOM 769 C CA . GLN A 1 105 ? 2.099 1.631 -7.745 1.00 84.62 105 GLN A CA 1
ATOM 770 C C . GLN A 1 105 ? 2.017 2.318 -6.373 1.00 84.62 105 GLN A C 1
ATOM 772 O O . GLN A 1 105 ? 1.074 2.092 -5.610 1.00 84.62 105 GLN A O 1
ATOM 777 N N . SER A 1 106 ? 2.946 3.229 -6.072 1.00 84.12 106 SER A N 1
ATOM 778 C CA . SER A 1 106 ? 2.921 3.964 -4.803 1.00 84.12 106 SER A CA 1
ATOM 779 C C . SER A 1 106 ? 1.7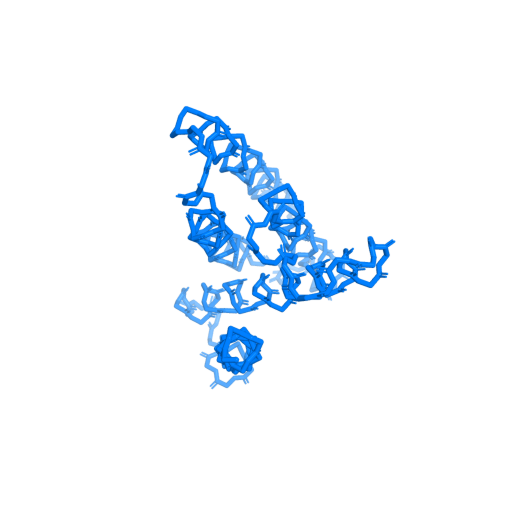32 4.923 -4.704 1.00 84.12 106 SER A C 1
ATOM 781 O O . SER A 1 106 ? 1.148 5.066 -3.631 1.00 84.12 106 SER A O 1
ATOM 783 N N . LEU A 1 107 ? 1.317 5.551 -5.810 1.00 83.31 107 LEU A N 1
ATOM 784 C CA . LEU A 1 107 ? 0.117 6.393 -5.841 1.00 83.31 107 LEU A CA 1
ATOM 785 C C . LEU A 1 107 ? -1.151 5.570 -5.562 1.00 83.31 107 LEU A C 1
ATOM 787 O O . LEU A 1 107 ? -1.999 5.991 -4.771 1.00 83.31 107 LEU A O 1
ATOM 791 N N . GLY A 1 108 ? -1.256 4.384 -6.171 1.00 84.19 108 GLY A N 1
ATOM 792 C CA . GLY A 1 108 ? -2.332 3.426 -5.911 1.00 84.19 108 GLY A CA 1
ATOM 793 C C . GLY A 1 108 ? -2.380 3.002 -4.447 1.00 84.19 108 GLY A C 1
ATOM 794 O O . GLY A 1 108 ? -3.447 3.026 -3.829 1.00 84.19 108 GLY A O 1
ATOM 795 N N . ALA A 1 109 ? -1.215 2.709 -3.866 1.00 86.19 109 ALA A N 1
ATOM 796 C CA . ALA A 1 109 ? -1.075 2.376 -2.455 1.00 86.19 109 ALA A CA 1
ATOM 797 C C . ALA A 1 109 ? -1.574 3.502 -1.537 1.00 86.19 109 ALA A C 1
ATOM 799 O O . ALA A 1 109 ? -2.412 3.266 -0.666 1.00 86.19 109 ALA A O 1
ATOM 800 N N . ILE A 1 110 ? -1.112 4.737 -1.758 1.00 83.62 110 ILE A N 1
ATOM 801 C CA . ILE A 1 110 ? -1.486 5.904 -0.945 1.00 83.62 110 ILE A CA 1
ATOM 802 C C . ILE A 1 110 ? -2.994 6.156 -1.008 1.00 83.62 110 ILE A C 1
ATOM 804 O O . ILE A 1 110 ? -3.630 6.284 0.037 1.00 83.62 110 ILE A O 1
ATOM 808 N N . ILE A 1 111 ? -3.581 6.205 -2.210 1.00 84.88 111 ILE A N 1
ATOM 809 C CA . ILE A 1 111 ? -5.012 6.511 -2.374 1.00 84.88 111 ILE A CA 1
ATOM 810 C C . ILE A 1 111 ? -5.874 5.474 -1.656 1.00 84.88 111 ILE A C 1
ATOM 812 O O . ILE A 1 111 ? -6.825 5.827 -0.954 1.00 84.88 111 ILE A O 1
ATOM 816 N N . VAL A 1 112 ? -5.532 4.194 -1.795 1.00 85.19 112 VAL A N 1
ATOM 817 C CA . VAL A 1 112 ? -6.293 3.128 -1.151 1.00 85.19 112 VAL A CA 1
ATOM 818 C C . VAL A 1 112 ? -6.080 3.095 0.357 1.00 85.19 112 VAL A C 1
ATOM 820 O O . VAL A 1 112 ? -7.050 2.918 1.099 1.00 85.19 112 VAL A O 1
ATOM 823 N N . GLY A 1 113 ? -4.848 3.303 0.818 1.00 82.31 113 GLY A N 1
ATOM 824 C CA . GLY A 1 113 ? -4.539 3.447 2.235 1.00 82.31 113 GLY A CA 1
ATOM 825 C C . GLY A 1 113 ? -5.387 4.534 2.883 1.00 82.31 113 GLY A C 1
ATOM 826 O O . GLY A 1 113 ? -6.073 4.263 3.870 1.00 82.31 113 GLY A O 1
ATOM 827 N N . ILE A 1 114 ? -5.440 5.715 2.256 1.00 82.00 114 ILE A N 1
ATOM 828 C CA . ILE A 1 114 ? -6.245 6.844 2.731 1.00 82.00 114 ILE A CA 1
ATOM 829 C C . ILE A 1 114 ? -7.730 6.489 2.772 1.00 82.00 114 ILE A C 1
ATOM 831 O O . ILE A 1 114 ? -8.398 6.672 3.791 1.00 82.00 114 ILE A O 1
ATOM 835 N N . ALA A 1 115 ? -8.263 5.923 1.685 1.00 81.88 115 ALA A N 1
ATOM 836 C CA . ALA A 1 115 ? -9.662 5.513 1.632 1.00 81.88 115 ALA A CA 1
ATOM 837 C C . ALA A 1 115 ? -10.008 4.518 2.754 1.00 81.88 115 ALA A C 1
ATOM 839 O O . ALA A 1 115 ? -11.039 4.653 3.415 1.00 81.88 115 ALA A O 1
ATOM 840 N N . CYS A 1 116 ? -9.129 3.549 3.021 1.00 77.88 116 CYS A N 1
ATOM 841 C CA . CYS A 1 116 ? -9.331 2.561 4.077 1.00 77.88 116 CYS A CA 1
ATOM 842 C C . CYS A 1 116 ? -9.279 3.181 5.478 1.00 77.88 116 CYS A C 1
ATOM 844 O O . CYS A 1 116 ? -10.102 2.824 6.326 1.00 77.88 116 CYS A O 1
ATOM 846 N N . VAL A 1 117 ? -8.368 4.125 5.736 1.00 76.12 117 VAL A N 1
ATOM 847 C CA . VAL A 1 117 ? -8.322 4.803 7.036 1.00 76.12 117 VAL A CA 1
ATOM 848 C C . VAL A 1 117 ? -9.543 5.698 7.238 1.00 76.12 117 VAL A C 1
ATOM 850 O O . VAL A 1 117 ? -10.116 5.685 8.328 1.00 76.12 117 VAL A O 1
ATOM 853 N N . LEU A 1 118 ? -10.010 6.409 6.208 1.00 74.00 118 LEU A N 1
ATOM 854 C CA . LEU A 1 118 ? -11.246 7.199 6.276 1.00 74.00 118 LEU A CA 1
ATOM 855 C C . LEU A 1 118 ? -12.464 6.323 6.602 1.00 74.00 118 LEU A C 1
ATOM 857 O O . LEU A 1 118 ? -13.284 6.685 7.449 1.00 74.00 118 LEU A O 1
ATOM 861 N N . LEU A 1 119 ? -12.556 5.142 5.984 1.00 71.75 119 LEU A N 1
ATOM 862 C CA . LEU A 1 119 ? -13.623 4.174 6.247 1.00 71.75 119 LEU A CA 1
ATOM 863 C C . LEU A 1 119 ? -13.546 3.584 7.666 1.00 71.75 119 LEU A C 1
ATOM 865 O O . LEU A 1 119 ? -14.584 3.387 8.299 1.00 71.75 119 LEU A O 1
ATOM 869 N N . ALA A 1 120 ? -12.342 3.343 8.193 1.00 64.94 120 ALA A N 1
ATOM 870 C CA . ALA A 1 120 ? -12.131 2.863 9.563 1.00 64.94 120 ALA A CA 1
ATOM 871 C C . ALA A 1 120 ? -12.310 3.972 10.622 1.00 64.94 120 ALA A C 1
ATOM 873 O O . ALA A 1 120 ? -12.705 3.715 11.759 1.00 64.94 120 ALA A O 1
ATOM 874 N N . GLY A 1 121 ? -12.017 5.221 10.260 1.00 58.66 121 GLY A N 1
ATOM 875 C CA . GLY A 1 121 ? -11.968 6.389 11.136 1.00 58.66 121 GLY A CA 1
ATOM 876 C C . GLY A 1 121 ? -13.319 7.033 11.441 1.00 58.66 121 GLY A C 1
ATOM 877 O O . GLY A 1 121 ? -13.356 7.970 12.236 1.00 58.66 121 GLY A O 1
ATOM 878 N N . SER A 1 122 ? -14.430 6.526 10.894 1.00 56.00 122 SER A N 1
ATOM 879 C CA . SER A 1 122 ? -15.769 7.140 10.990 1.00 56.00 122 SER A CA 1
ATOM 880 C C . SER A 1 122 ? -16.323 7.299 12.421 1.00 56.00 122 SER A C 1
ATOM 882 O O . SER A 1 122 ? -17.411 7.842 12.602 1.00 56.00 122 SER A O 1
ATOM 884 N N . ARG A 1 123 ? -15.609 6.801 13.444 1.00 56.09 123 ARG A N 1
ATOM 885 C CA . ARG A 1 123 ? -15.933 6.938 14.876 1.00 56.09 123 ARG A CA 1
ATOM 886 C C . ARG A 1 123 ? -14.932 7.790 15.680 1.00 56.09 123 ARG A C 1
ATOM 888 O O . ARG A 1 123 ? -15.105 7.922 16.889 1.00 56.09 123 ARG A O 1
ATOM 895 N N . ARG A 1 124 ? -13.875 8.336 15.061 1.00 59.75 124 ARG A N 1
ATOM 896 C CA . ARG A 1 124 ? -12.850 9.189 15.703 1.00 59.75 124 ARG A CA 1
ATOM 897 C C . ARG A 1 124 ? -13.040 10.668 15.343 1.00 59.75 124 ARG A C 1
ATOM 899 O O . ARG A 1 124 ? -13.713 10.998 14.375 1.00 59.75 124 ARG A O 1
ATOM 906 N N . SER A 1 125 ? -12.422 11.559 16.126 1.00 67.00 125 SER A N 1
ATOM 907 C CA . SER A 1 125 ? -12.358 12.995 15.815 1.00 67.00 125 SER A CA 1
ATOM 908 C C . SER A 1 125 ? -11.772 13.214 14.418 1.00 67.00 125 SER A C 1
ATOM 910 O O . SER A 1 125 ? -10.698 12.693 14.110 1.00 67.00 125 SER A O 1
ATOM 912 N N . TRP A 1 126 ? -12.458 14.015 13.600 1.00 63.31 126 TRP A N 1
ATOM 913 C CA . TRP A 1 126 ? -12.061 14.360 12.231 1.00 63.31 126 TRP A CA 1
ATOM 914 C C . TRP A 1 126 ? -10.634 14.935 12.153 1.00 63.31 126 TRP A C 1
ATOM 916 O O . TRP A 1 126 ? -9.924 14.697 11.180 1.00 63.31 126 TRP A O 1
ATOM 926 N N . ILE A 1 127 ? -10.179 15.608 13.217 1.00 67.25 127 ILE A N 1
ATOM 927 C CA . ILE A 1 127 ? -8.820 16.157 13.342 1.00 67.25 127 ILE A CA 1
ATOM 928 C C . ILE A 1 127 ? -7.781 15.035 13.409 1.00 67.25 127 ILE A C 1
ATOM 930 O O . ILE A 1 127 ? -6.768 15.080 12.720 1.00 67.25 127 ILE A O 1
ATOM 934 N N . ALA A 1 128 ? -8.030 14.007 14.224 1.00 66.81 128 ALA A N 1
ATOM 935 C CA . ALA A 1 128 ? -7.101 12.889 14.381 1.00 66.81 128 ALA A CA 1
ATOM 936 C C . ALA A 1 128 ? -6.979 12.072 13.087 1.00 66.81 128 ALA A C 1
ATOM 938 O O . ALA A 1 128 ? -5.903 11.565 12.778 1.00 66.81 128 ALA A O 1
ATOM 939 N N . VAL A 1 129 ? -8.075 11.978 12.328 1.00 67.12 129 VAL A N 1
ATOM 940 C CA . VAL A 1 129 ? -8.084 11.356 11.002 1.00 67.12 129 VAL A CA 1
ATOM 941 C C . VAL A 1 129 ? -7.246 12.189 10.030 1.00 67.12 129 VAL A C 1
ATOM 943 O O . VAL A 1 129 ? -6.285 11.663 9.489 1.00 67.12 129 VAL A O 1
ATOM 946 N N . LEU A 1 130 ? -7.498 13.497 9.898 1.00 68.44 130 LEU A N 1
ATOM 947 C CA . LEU A 1 130 ? -6.709 14.380 9.022 1.00 68.44 130 LEU A CA 1
ATOM 948 C C . LEU A 1 130 ? -5.206 14.363 9.319 1.00 68.44 130 LEU A C 1
ATOM 950 O O . LEU A 1 130 ? -4.404 14.349 8.390 1.00 68.44 130 LEU A O 1
ATOM 954 N N . VAL A 1 131 ? -4.816 14.361 10.596 1.00 73.56 131 VAL A N 1
ATOM 955 C CA . VAL A 1 131 ? -3.398 14.307 10.985 1.00 73.56 131 VAL A CA 1
ATOM 956 C C . VAL A 1 131 ? -2.778 12.963 10.596 1.00 73.56 131 VAL A C 1
ATOM 958 O O . VAL A 1 131 ? -1.694 12.938 10.020 1.00 73.56 131 VAL A O 1
ATOM 961 N N . SER A 1 132 ? -3.466 11.849 10.864 1.00 69.50 132 SER A N 1
ATOM 962 C CA . SER A 1 132 ? -3.006 10.506 10.484 1.00 69.50 132 SER A CA 1
ATOM 963 C C . SER A 1 132 ? -2.866 10.356 8.966 1.00 69.50 132 SER A C 1
ATOM 965 O O . SER A 1 132 ? -1.856 9.837 8.487 1.00 69.50 132 SER A O 1
ATOM 967 N N . GLU A 1 133 ? -3.841 10.860 8.208 1.00 71.44 133 GLU A N 1
ATOM 968 C CA . GLU A 1 133 ? -3.817 10.857 6.743 1.00 71.44 133 GLU A CA 1
ATOM 969 C C . GLU A 1 133 ? -2.690 11.722 6.198 1.00 71.44 133 GLU A C 1
ATOM 971 O O . GLU A 1 133 ? -1.924 11.275 5.349 1.00 71.44 133 GLU A O 1
ATOM 976 N N . GLY A 1 134 ? -2.545 12.941 6.722 1.00 71.50 134 GLY A N 1
ATOM 977 C CA . GLY A 1 134 ? -1.493 13.863 6.310 1.00 71.50 134 GLY A CA 1
ATOM 978 C C . GLY A 1 134 ? -0.097 13.289 6.546 1.00 71.50 134 GLY A C 1
ATOM 979 O O . GLY A 1 134 ? 0.767 13.410 5.681 1.00 71.50 134 GLY A O 1
ATOM 980 N N . ILE A 1 135 ? 0.114 12.603 7.674 1.00 75.12 135 ILE A N 1
ATOM 981 C CA . ILE A 1 135 ? 1.377 11.913 7.966 1.00 75.12 135 ILE A CA 1
ATOM 982 C C . ILE A 1 135 ? 1.592 10.743 6.999 1.00 75.12 135 ILE A C 1
ATOM 984 O O . ILE A 1 135 ? 2.680 10.610 6.446 1.00 75.12 135 ILE A O 1
ATOM 988 N N . THR A 1 136 ? 0.572 9.915 6.763 1.00 76.44 136 THR A N 1
ATOM 989 C CA . THR A 1 136 ? 0.680 8.739 5.880 1.00 76.44 136 THR A CA 1
ATOM 990 C C . THR A 1 136 ? 0.961 9.155 4.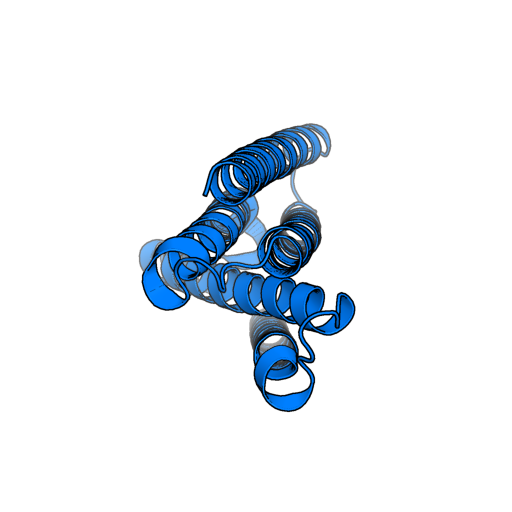437 1.00 76.44 136 THR A C 1
ATOM 992 O O . THR A 1 136 ? 1.882 8.634 3.811 1.00 76.44 136 THR A O 1
ATOM 995 N N . ALA A 1 137 ? 0.225 10.145 3.932 1.00 74.06 137 ALA A N 1
ATOM 996 C CA . ALA A 1 137 ? 0.430 10.716 2.608 1.00 74.06 137 ALA A CA 1
ATOM 997 C C . ALA A 1 137 ? 1.807 11.385 2.491 1.00 74.06 137 ALA A C 1
ATOM 999 O O . ALA A 1 137 ? 2.518 11.154 1.517 1.00 74.06 137 ALA A O 1
ATOM 1000 N N . GLY A 1 138 ? 2.209 12.169 3.498 1.00 74.38 138 GLY A N 1
ATOM 1001 C CA . GLY A 1 138 ? 3.509 12.835 3.528 1.00 74.38 138 GLY A CA 1
ATOM 1002 C C . GLY A 1 138 ? 4.677 11.849 3.521 1.00 74.38 138 GLY A C 1
ATOM 1003 O O . GLY A 1 138 ? 5.585 11.983 2.705 1.00 74.38 138 GLY A O 1
ATOM 1004 N N . LEU A 1 139 ? 4.637 10.822 4.375 1.00 74.69 139 LEU A N 1
ATOM 1005 C CA . LEU A 1 139 ? 5.659 9.772 4.417 1.00 74.69 139 LEU A CA 1
ATOM 1006 C C . LEU A 1 139 ? 5.689 8.953 3.123 1.00 74.69 139 LEU A C 1
ATOM 1008 O O . LEU A 1 139 ? 6.770 8.706 2.593 1.00 74.69 139 LEU A O 1
ATOM 1012 N N . GLY A 1 140 ? 4.525 8.586 2.580 1.00 72.81 140 GLY A N 1
ATOM 1013 C CA . GLY A 1 140 ? 4.437 7.897 1.294 1.00 72.81 140 GLY A CA 1
ATOM 1014 C C . GLY A 1 140 ? 5.065 8.712 0.163 1.00 72.81 140 GLY A C 1
ATOM 1015 O O . GLY A 1 140 ? 5.854 8.184 -0.615 1.00 72.81 140 GLY A O 1
ATOM 1016 N N . LEU A 1 141 ? 4.802 10.020 0.117 1.00 74.88 141 LEU A N 1
ATOM 1017 C CA . LEU A 1 141 ? 5.375 10.917 -0.887 1.00 74.88 141 LEU A CA 1
ATOM 1018 C C . LEU A 1 141 ? 6.896 11.060 -0.740 1.00 74.88 141 LEU A C 1
ATOM 1020 O O . LEU A 1 141 ? 7.608 11.042 -1.740 1.00 74.88 141 LEU A O 1
ATOM 1024 N N . VAL A 1 142 ? 7.414 11.124 0.490 1.00 79.12 142 VAL A N 1
ATOM 1025 C CA . VAL A 1 142 ? 8.865 11.097 0.748 1.00 79.12 142 VAL A CA 1
ATOM 1026 C C . VAL A 1 142 ? 9.492 9.799 0.232 1.00 79.12 142 VAL A C 1
ATOM 1028 O O . VAL A 1 142 ? 10.528 9.847 -0.426 1.00 79.12 142 VAL A O 1
ATOM 1031 N N . MET A 1 143 ? 8.861 8.646 0.475 1.00 78.94 143 MET A N 1
ATOM 1032 C CA . MET A 1 143 ? 9.351 7.354 -0.021 1.00 78.94 143 MET A CA 1
ATOM 1033 C C . MET A 1 143 ? 9.357 7.291 -1.553 1.00 78.94 143 MET A C 1
ATOM 1035 O O . MET A 1 143 ? 10.333 6.814 -2.131 1.00 78.94 143 MET A O 1
ATOM 1039 N N . ILE A 1 144 ? 8.328 7.838 -2.212 1.00 75.31 144 ILE A N 1
ATOM 1040 C CA . ILE A 1 144 ? 8.284 7.968 -3.677 1.00 75.31 144 ILE A CA 1
ATOM 1041 C C . ILE A 1 144 ? 9.449 8.820 -4.180 1.00 75.31 144 ILE A C 1
ATOM 1043 O O . ILE A 1 144 ? 10.137 8.413 -5.111 1.00 75.31 144 ILE A O 1
ATOM 1047 N N . VAL A 1 145 ? 9.694 9.982 -3.566 1.00 77.38 145 VAL A N 1
ATOM 1048 C CA . VAL A 1 145 ? 10.795 10.874 -3.963 1.00 77.38 145 VAL A CA 1
ATOM 1049 C C . VAL A 1 145 ? 12.144 10.175 -3.805 1.00 77.38 145 VAL A C 1
ATOM 1051 O O . VAL A 1 145 ? 12.962 10.237 -4.718 1.00 77.38 145 VAL A O 1
ATOM 1054 N N . ILE A 1 146 ? 12.368 9.469 -2.692 1.00 75.75 146 ILE A N 1
ATOM 1055 C CA . ILE A 1 146 ? 13.595 8.690 -2.475 1.00 75.75 146 ILE A CA 1
ATOM 1056 C C . ILE A 1 146 ? 13.755 7.627 -3.569 1.00 75.75 146 ILE A C 1
ATOM 1058 O O . ILE A 1 146 ? 14.823 7.534 -4.167 1.00 75.75 146 ILE A O 1
ATOM 1062 N N . GLY A 1 147 ? 12.698 6.868 -3.872 1.00 68.00 147 GLY A N 1
ATOM 1063 C CA . GLY A 1 147 ? 12.710 5.873 -4.945 1.00 68.00 147 GLY A CA 1
ATOM 1064 C C . GLY A 1 147 ? 13.016 6.473 -6.317 1.00 68.00 147 GLY A C 1
ATOM 1065 O O . GLY A 1 147 ? 13.893 5.988 -7.023 1.00 68.00 147 GLY A O 1
ATOM 1066 N N . ALA A 1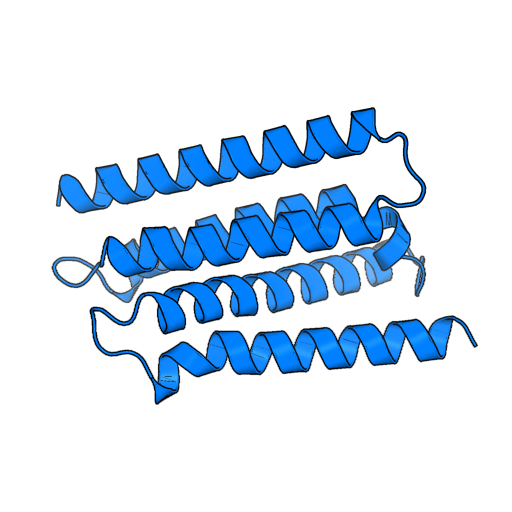 148 ? 12.351 7.570 -6.676 1.00 69.69 148 ALA A N 1
ATOM 1067 C CA . ALA A 1 148 ? 12.557 8.247 -7.954 1.00 69.69 148 ALA A CA 1
ATOM 1068 C C . ALA A 1 148 ? 13.984 8.804 -8.097 1.00 69.69 148 ALA A C 1
ATOM 1070 O O . ALA A 1 148 ? 14.589 8.674 -9.159 1.00 69.69 148 ALA A O 1
ATOM 1071 N N . VAL A 1 149 ? 14.544 9.385 -7.029 1.00 72.69 149 VAL A N 1
ATOM 1072 C CA . VAL A 1 149 ? 15.936 9.862 -7.008 1.00 72.69 149 VAL A CA 1
ATOM 1073 C C . VAL A 1 149 ? 16.911 8.698 -7.169 1.00 72.69 149 VAL A C 1
ATOM 1075 O O . VAL A 1 149 ? 17.844 8.799 -7.956 1.00 72.69 149 VAL A O 1
ATOM 1078 N N . LEU A 1 150 ? 16.690 7.589 -6.461 1.00 67.25 150 LEU A N 1
ATOM 1079 C CA . LEU A 1 150 ? 17.549 6.410 -6.556 1.00 67.25 150 LEU A CA 1
ATOM 1080 C C . LEU A 1 150 ? 17.536 5.792 -7.960 1.00 67.25 150 LEU A C 1
ATOM 1082 O O . LEU A 1 150 ? 18.596 5.404 -8.431 1.00 67.25 150 LEU A O 1
ATOM 1086 N N . VAL A 1 151 ? 16.390 5.747 -8.649 1.00 64.88 151 VAL A N 1
ATOM 1087 C CA . VAL A 1 151 ? 16.337 5.304 -10.056 1.00 64.88 151 VAL A CA 1
ATOM 1088 C C . VAL A 1 151 ? 17.006 6.311 -10.990 1.00 64.88 151 VAL A C 1
ATOM 1090 O O . VAL A 1 151 ? 17.752 5.904 -11.865 1.00 64.88 151 VAL A O 1
ATOM 1093 N N . GLY A 1 152 ? 16.794 7.617 -10.806 1.00 58.62 152 GLY A N 1
ATOM 1094 C CA . GLY A 1 152 ? 17.386 8.646 -11.674 1.00 58.62 152 GLY A CA 1
ATOM 1095 C C . GLY A 1 152 ? 18.908 8.814 -11.551 1.00 58.62 152 GLY A C 1
ATOM 1096 O O . GLY A 1 152 ? 19.507 9.494 -12.382 1.00 58.62 152 GLY A O 1
ATOM 1097 N N . ILE A 1 153 ? 19.528 8.242 -10.513 1.00 56.22 153 ILE A N 1
ATOM 1098 C CA . ILE A 1 153 ? 20.987 8.217 -10.309 1.00 56.22 153 ILE A CA 1
ATOM 1099 C C . ILE A 1 153 ? 21.646 7.013 -11.009 1.00 56.22 153 ILE A C 1
ATOM 1101 O O . ILE A 1 153 ? 22.841 7.079 -11.304 1.00 56.22 153 ILE A O 1
ATOM 1105 N N . VAL A 1 154 ? 20.901 5.926 -11.235 1.00 49.00 154 VAL A N 1
ATOM 1106 C CA . VAL A 1 154 ? 21.398 4.644 -11.768 1.00 49.00 154 VAL A CA 1
ATOM 1107 C C . VAL A 1 154 ? 21.292 4.603 -13.288 1.00 49.00 154 VAL A C 1
ATOM 1109 O O . VAL A 1 154 ? 22.253 4.097 -13.910 1.00 49.00 154 VAL A O 1
#

Sequence (154 aa):
MCEFLDVRRLVAVFVLASVGAGAYLFGSVRFDYSAHFLAGAGGTLILISAANMLWSLLSNRWPAAFAYSAPATAAATLASIGFGLVAEFTVFAAPVADLVDIVHQSLGAIIVGIACVLLAGSRRSWIAVLVSEGITAGLGLVMIVIGAVLVGIV